Protein AF-A0A7S0GJI5-F1 (afdb_monomer)

Solvent-accessible surface area (backbone atoms only — not comparable to full-atom values): 7082 Å² total; per-residue (Å²): 136,86,81,81,75,83,80,79,84,61,57,41,27,42,34,63,48,93,46,99,52,69,42,46,42,39,51,47,71,65,39,90,88,80,64,48,61,56,70,48,56,41,93,85,54,52,74,71,59,41,30,25,52,74,52,78,50,67,51,74,42,50,36,90,94,40,87,58,30,44,84,85,47,46,60,67,86,64,52,84,69,58,71,63,56,78,80,74,83,40,52,44,37,47,79,44,80,49,84,37,70,38,75,44,84,44,83,67,82,71,84,127

Secondary structure (DSSP, 8-state):
----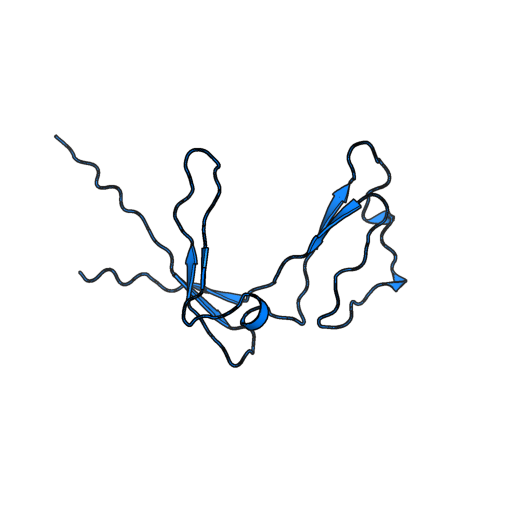-------EEEE-SS-S---EEEEEEEPTTT--EEEEESTT--HHHHS-TT--EEEEEEPTT-TT-SGGGS-GGG-SPPTTSPPPP-TTEEEEEE----EEEE------

Structure (mmCIF, N/CA/C/O backbone):
data_AF-A0A7S0GJI5-F1
#
_entry.id   AF-A0A7S0GJI5-F1
#
loop_
_atom_site.group_PDB
_atom_site.id
_atom_site.type_symbol
_atom_site.label_atom_id
_atom_site.label_alt_id
_atom_site.label_comp_id
_atom_site.label_asym_id
_atom_site.label_entity_id
_atom_site.label_seq_id
_atom_site.pdbx_PDB_ins_code
_atom_site.Cartn_x
_atom_site.Cartn_y
_atom_site.Cartn_z
_atom_site.occupancy
_atom_site.B_iso_or_equiv
_atom_site.auth_seq_id
_atom_site.auth_comp_id
_atom_site.auth_asym_id
_atom_site.auth_atom_id
_atom_site.pdbx_PDB_model_num
ATOM 1 N N . MET A 1 1 ? -2.848 32.157 34.100 1.00 34.75 1 MET A N 1
ATOM 2 C CA . MET A 1 1 ? -2.134 30.866 34.018 1.00 34.75 1 MET A CA 1
ATOM 3 C C . MET A 1 1 ? -3.000 29.912 33.198 1.00 34.75 1 MET A C 1
ATOM 5 O O . MET A 1 1 ? -3.831 29.215 33.756 1.00 34.75 1 MET A O 1
ATOM 9 N N . LEU A 1 2 ? -2.916 30.003 31.863 1.00 34.28 2 LEU A N 1
ATOM 10 C CA . LEU A 1 2 ? -3.681 29.161 30.935 1.00 34.28 2 LEU A CA 1
ATOM 11 C C . LEU A 1 2 ? -2.928 27.838 30.744 1.00 34.28 2 LEU A C 1
ATOM 13 O O . LEU A 1 2 ? -1.865 27.825 30.128 1.00 34.28 2 LEU A O 1
ATOM 17 N N . LEU A 1 3 ? -3.473 26.737 31.260 1.00 34.19 3 LEU A N 1
ATOM 18 C CA . LEU A 1 3 ? -3.060 25.395 30.856 1.00 34.19 3 LEU A CA 1
ATOM 19 C C . LEU A 1 3 ? -3.797 25.039 29.563 1.00 34.19 3 LEU A C 1
ATOM 21 O O . LEU A 1 3 ? -4.974 24.685 29.586 1.00 34.19 3 LEU A O 1
ATOM 25 N N . ALA A 1 4 ? -3.092 25.147 28.437 1.00 34.00 4 ALA A N 1
ATOM 26 C CA . ALA A 1 4 ? -3.500 24.542 27.179 1.00 34.00 4 ALA A CA 1
ATOM 27 C C . ALA A 1 4 ? -3.557 23.019 27.377 1.00 34.00 4 ALA A C 1
ATOM 29 O O . ALA A 1 4 ? -2.529 22.347 27.473 1.00 34.00 4 ALA A O 1
ATOM 30 N N . ARG A 1 5 ? -4.772 22.482 27.510 1.00 39.91 5 ARG A N 1
ATOM 31 C CA . ARG A 1 5 ? -5.015 21.043 27.477 1.00 39.91 5 ARG A CA 1
ATOM 32 C C . ARG A 1 5 ? -4.762 20.568 26.049 1.00 39.91 5 ARG A C 1
ATOM 34 O O . ARG A 1 5 ? -5.447 20.987 25.121 1.00 39.91 5 ARG A O 1
ATOM 41 N N . TYR A 1 6 ? -3.748 19.725 25.891 1.00 35.06 6 TYR A N 1
ATOM 42 C CA . TYR A 1 6 ? -3.480 18.967 24.678 1.00 35.06 6 TYR A CA 1
ATOM 43 C C . TYR A 1 6 ? -4.672 18.042 24.403 1.00 35.06 6 TYR A C 1
ATOM 45 O O . TYR A 1 6 ? -4.751 16.948 24.953 1.00 35.06 6 TYR A O 1
ATOM 53 N N . ILE A 1 7 ? -5.611 18.496 23.576 1.00 37.84 7 ILE A N 1
ATOM 54 C CA . ILE A 1 7 ? -6.635 17.640 22.976 1.00 37.84 7 ILE A CA 1
ATOM 55 C C . ILE A 1 7 ? -5.904 16.753 21.962 1.00 37.84 7 ILE A C 1
ATOM 57 O O . ILE A 1 7 ? -5.533 17.190 20.872 1.00 37.84 7 ILE A O 1
ATOM 61 N N . CYS A 1 8 ? -5.612 15.517 22.362 1.00 33.81 8 CYS A N 1
ATOM 62 C CA . CYS A 1 8 ? -5.161 14.476 21.448 1.00 33.81 8 CYS A CA 1
ATOM 63 C C . CYS A 1 8 ? -6.394 13.903 20.757 1.00 33.81 8 CYS A C 1
ATOM 65 O O . CYS A 1 8 ? -7.072 13.048 21.311 1.00 33.81 8 CYS A O 1
ATOM 67 N N . ILE A 1 9 ? -6.694 14.399 19.558 1.00 40.41 9 ILE A N 1
ATOM 68 C CA . ILE A 1 9 ? -7.781 13.868 18.736 1.00 40.41 9 ILE A CA 1
ATOM 69 C C . ILE A 1 9 ? -7.345 12.495 18.205 1.00 40.41 9 ILE A C 1
ATOM 71 O O . ILE A 1 9 ? -6.465 12.411 17.343 1.00 40.41 9 ILE A O 1
ATOM 75 N N . PHE A 1 10 ? -7.935 11.426 18.735 1.00 49.53 10 PHE A N 1
ATO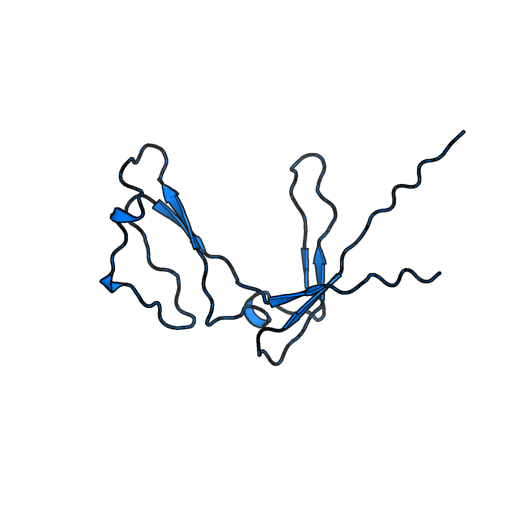M 76 C CA . PHE A 1 10 ? -7.800 10.068 18.210 1.00 49.53 10 PHE A CA 1
ATOM 77 C C . PHE A 1 10 ? -8.946 9.816 17.225 1.00 49.53 10 PHE A C 1
ATOM 79 O O . PHE A 1 10 ? -10.104 9.750 17.621 1.00 49.53 10 PHE A O 1
ATOM 86 N N . TYR A 1 11 ? -8.636 9.693 15.934 1.00 46.53 11 TYR A N 1
ATOM 87 C CA . TYR A 1 11 ? -9.633 9.349 14.918 1.00 46.53 11 TYR A CA 1
ATOM 88 C C . TYR A 1 11 ? -9.749 7.824 14.812 1.00 46.53 11 TYR A C 1
ATOM 90 O O . TYR A 1 11 ? -8.744 7.144 14.579 1.00 46.53 11 TYR A O 1
ATOM 98 N N . ALA A 1 12 ? -10.966 7.302 14.967 1.00 50.88 12 ALA A N 1
ATOM 99 C CA . ALA A 1 12 ? -11.313 5.909 14.701 1.00 50.88 12 ALA A CA 1
ATOM 100 C C . ALA A 1 12 ? -12.072 5.818 13.370 1.00 50.88 12 ALA A C 1
ATOM 102 O O . ALA A 1 12 ? -12.776 6.748 12.972 1.00 50.88 12 ALA A O 1
ATOM 103 N N . THR A 1 13 ? -11.910 4.716 12.642 1.00 49.12 13 THR A N 1
ATOM 104 C CA . THR A 1 13 ? -12.562 4.518 11.340 1.00 49.12 13 THR A CA 1
ATOM 105 C C . THR A 1 13 ? -12.931 3.046 11.128 1.00 49.12 13 THR A C 1
ATOM 107 O O . THR A 1 13 ? -12.193 2.175 11.579 1.00 49.12 13 THR A O 1
ATOM 110 N N . ILE A 1 14 ? -14.051 2.754 10.462 1.00 59.88 14 ILE A N 1
ATOM 111 C CA . ILE A 1 14 ? -14.519 1.392 10.142 1.00 59.88 14 ILE A CA 1
ATOM 112 C C . ILE A 1 14 ? -14.102 1.039 8.712 1.00 59.88 14 ILE A C 1
ATOM 114 O O . ILE A 1 14 ? -14.346 1.821 7.796 1.00 59.88 14 ILE A O 1
ATOM 118 N N . VAL A 1 15 ? -13.521 -0.143 8.489 1.00 53.31 15 VAL A N 1
ATOM 119 C CA . VAL A 1 15 ? -13.115 -0.588 7.141 1.00 53.31 15 VAL A CA 1
ATOM 120 C C . VAL A 1 15 ? -14.152 -1.546 6.538 1.00 53.31 15 VAL A C 1
ATOM 122 O O . VAL A 1 15 ? -14.441 -2.579 7.135 1.00 53.31 15 VAL A O 1
ATOM 125 N N . THR A 1 16 ? -14.715 -1.229 5.361 1.00 54.34 16 THR A N 1
ATOM 126 C CA . THR A 1 16 ? -15.732 -2.064 4.680 1.00 54.34 16 THR A CA 1
ATOM 127 C C . THR A 1 16 ? -15.422 -2.239 3.186 1.00 54.34 16 THR A C 1
ATOM 129 O O . THR A 1 16 ? -15.692 -1.377 2.356 1.00 54.34 16 THR A O 1
ATOM 132 N N . GLY A 1 17 ? -14.812 -3.371 2.824 1.00 50.22 17 GLY A N 1
ATOM 133 C CA . GLY A 1 17 ? -14.385 -3.696 1.453 1.00 50.22 17 GLY A CA 1
ATOM 134 C C . GLY A 1 17 ? -15.140 -4.865 0.806 1.00 50.22 17 GLY A C 1
ATOM 135 O O . GLY A 1 17 ? -14.531 -5.629 0.063 1.00 50.22 17 GLY A O 1
ATOM 136 N N . GLY A 1 18 ? -16.419 -5.086 1.138 1.00 53.16 18 GLY A N 1
ATOM 137 C CA . GLY A 1 18 ? -17.165 -6.276 0.679 1.00 53.16 18 GLY A CA 1
ATOM 138 C C . GLY A 1 18 ? -16.665 -7.595 1.290 1.00 53.16 18 GLY A C 1
ATOM 139 O O . GLY A 1 18 ? -16.845 -8.666 0.715 1.00 53.16 18 GLY A O 1
ATOM 140 N N . ARG A 1 19 ? -15.997 -7.505 2.442 1.00 64.38 19 ARG A N 1
ATOM 141 C CA . ARG A 1 19 ? -15.438 -8.610 3.227 1.00 64.38 19 ARG A CA 1
ATOM 142 C C . ARG A 1 19 ? -16.357 -8.896 4.413 1.00 64.38 19 ARG A C 1
ATOM 144 O O . ARG A 1 19 ? -17.007 -7.983 4.910 1.00 64.38 19 ARG A O 1
ATOM 151 N N . SER A 1 20 ? -16.392 -10.145 4.878 1.00 66.31 20 SER A N 1
ATOM 152 C CA . SER A 1 20 ? -17.203 -10.541 6.042 1.00 66.31 20 SER A CA 1
ATOM 153 C C . SER A 1 20 ? -16.694 -9.962 7.366 1.00 66.31 20 SER A C 1
ATOM 155 O O . SER A 1 20 ? -17.417 -9.992 8.355 1.00 66.31 20 SER A O 1
ATOM 157 N N . VAL A 1 21 ? -15.457 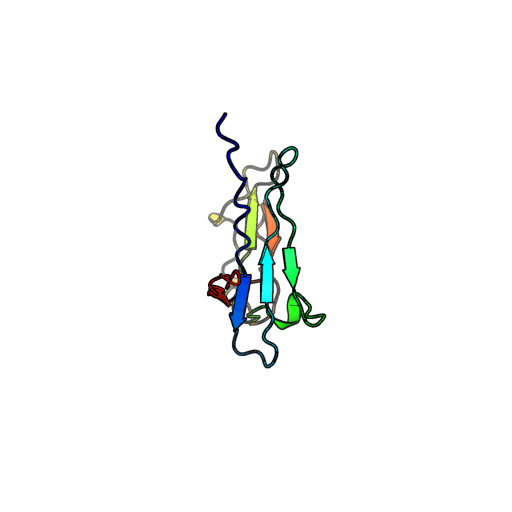-9.457 7.385 1.00 74.88 21 VAL A N 1
ATOM 158 C CA . VAL A 1 21 ? -14.810 -8.876 8.563 1.00 74.88 21 VAL A CA 1
ATOM 159 C C . VAL A 1 21 ? -14.767 -7.358 8.411 1.00 74.88 21 VAL A C 1
ATOM 161 O O . VAL A 1 21 ? -14.260 -6.832 7.419 1.00 74.88 21 VAL A O 1
ATOM 164 N N . THR A 1 22 ? -15.295 -6.662 9.412 1.00 79.75 22 THR A N 1
ATOM 165 C CA . THR A 1 22 ? -15.154 -5.215 9.597 1.00 79.75 22 THR A CA 1
ATOM 166 C C . THR A 1 22 ? -14.458 -4.980 10.926 1.00 79.75 22 THR A C 1
ATOM 168 O O . THR A 1 22 ? -14.853 -5.585 11.916 1.00 79.75 22 THR A O 1
ATOM 171 N N . THR A 1 23 ? -13.465 -4.097 10.958 1.00 87.62 23 THR A N 1
ATOM 172 C CA . THR A 1 23 ? -12.710 -3.755 12.174 1.00 87.62 23 THR A CA 1
ATOM 173 C C . THR A 1 23 ? -12.536 -2.242 12.276 1.00 87.62 23 THR A C 1
ATOM 175 O O . THR A 1 23 ? -12.705 -1.511 11.286 1.00 87.62 23 THR A O 1
ATOM 178 N N . VAL A 1 24 ? -12.176 -1.776 13.469 1.00 89.31 24 VAL A N 1
ATOM 179 C CA . VAL A 1 24 ? -11.803 -0.388 13.722 1.00 89.31 24 VAL A CA 1
ATOM 180 C C . VAL A 1 24 ? -10.304 -0.210 13.493 1.00 89.31 24 VAL A C 1
ATOM 182 O O . VAL A 1 24 ? -9.469 -0.807 14.170 1.00 89.31 24 VAL A O 1
ATOM 185 N N . LEU A 1 25 ? -9.954 0.668 12.555 1.00 90.31 25 LEU A N 1
ATOM 186 C CA . LEU A 1 25 ? -8.592 1.159 12.379 1.00 90.31 25 LEU A CA 1
ATOM 187 C C . LEU A 1 25 ? -8.378 2.370 13.288 1.00 90.31 25 LEU A C 1
ATOM 189 O O . LEU A 1 25 ? -8.997 3.422 13.095 1.00 90.31 25 LEU A O 1
ATOM 193 N N . THR A 1 26 ? -7.466 2.227 14.247 1.00 90.94 26 THR A N 1
ATOM 194 C CA . THR A 1 26 ? -7.014 3.325 15.109 1.00 90.94 26 THR A CA 1
ATOM 195 C C . THR A 1 26 ? -5.654 3.817 14.632 1.00 90.94 26 THR A C 1
ATOM 197 O O . THR A 1 26 ? -4.690 3.048 14.600 1.00 90.94 26 THR A O 1
ATOM 200 N N . ILE A 1 27 ? -5.555 5.107 14.301 1.00 90.44 27 ILE A N 1
ATOM 201 C CA . ILE A 1 27 ? -4.290 5.755 13.934 1.00 90.44 27 ILE A CA 1
ATOM 202 C C . ILE A 1 27 ? -3.737 6.511 15.140 1.00 90.44 27 ILE A C 1
ATOM 204 O O . ILE A 1 27 ? -4.371 7.426 15.667 1.00 90.44 27 ILE A O 1
ATOM 208 N N . GLY A 1 28 ? -2.532 6.141 15.561 1.00 88.75 28 GLY A N 1
ATOM 209 C CA . GLY A 1 28 ? -1.828 6.782 16.658 1.00 88.75 28 GLY A CA 1
ATOM 210 C C . GLY A 1 28 ? -1.388 8.211 16.338 1.00 88.75 28 GLY A C 1
ATOM 211 O O . GLY A 1 28 ? -1.352 8.665 15.186 1.00 88.75 28 GLY A O 1
ATOM 212 N N . LEU A 1 29 ? -1.010 8.925 17.396 1.00 90.94 29 LEU A N 1
ATOM 213 C CA . LEU A 1 29 ? -0.402 10.243 17.275 1.00 90.94 29 LEU A CA 1
ATOM 214 C C . LEU A 1 29 ? 0.909 10.158 16.488 1.00 90.94 29 LEU A C 1
ATOM 216 O O . LEU A 1 29 ? 1.602 9.140 16.477 1.00 90.94 29 LEU A O 1
ATOM 220 N N . LYS A 1 30 ? 1.249 11.263 15.828 1.00 93.88 30 LYS A N 1
ATOM 221 C CA . LYS A 1 30 ? 2.508 11.385 15.101 1.00 93.88 30 LYS A CA 1
ATOM 222 C C . LYS A 1 30 ? 3.669 11.425 16.095 1.00 93.88 30 LYS A C 1
ATOM 224 O O . LYS A 1 30 ? 3.689 12.277 16.979 1.00 93.88 30 LYS A O 1
ATOM 229 N N . ASP A 1 31 ? 4.644 10.544 15.911 1.00 91.56 31 ASP A N 1
ATOM 230 C CA . ASP A 1 31 ? 5.908 10.579 16.635 1.00 91.56 31 ASP A CA 1
ATOM 231 C C . ASP A 1 31 ? 6.625 11.909 16.321 1.00 91.56 31 ASP A C 1
ATOM 233 O O . ASP A 1 31 ? 6.866 12.216 15.148 1.00 91.56 31 ASP A O 1
ATOM 237 N N . PRO A 1 32 ? 6.967 12.725 17.331 1.00 91.25 32 PRO A N 1
ATOM 238 C CA . PRO A 1 32 ? 7.558 14.042 17.112 1.00 91.25 32 PRO A CA 1
ATOM 239 C C . PRO A 1 32 ? 9.009 13.998 16.608 1.00 91.25 32 PRO A C 1
ATOM 241 O O . PRO A 1 32 ? 9.478 14.987 16.050 1.00 91.25 32 PRO A O 1
ATOM 244 N N . LYS A 1 33 ? 9.729 12.886 16.792 1.00 93.88 33 LYS A N 1
ATOM 245 C CA . LYS A 1 33 ? 11.121 12.710 16.354 1.00 93.88 33 LYS A CA 1
ATOM 246 C C . LYS A 1 33 ? 11.201 12.132 14.946 1.00 93.88 33 LYS A C 1
ATOM 248 O O . LYS A 1 33 ? 11.980 12.617 14.133 1.00 93.88 33 LYS A O 1
ATOM 253 N N . THR A 1 34 ? 10.424 11.087 14.668 1.00 94.88 34 THR A N 1
ATOM 254 C CA . THR A 1 34 ? 10.494 10.354 13.389 1.00 94.88 34 THR A CA 1
ATOM 255 C C . THR A 1 34 ? 9.433 10.804 12.390 1.00 94.88 34 THR A C 1
ATOM 257 O O . THR A 1 34 ? 9.576 10.601 11.187 1.00 94.88 34 THR A O 1
ATOM 260 N N . GLY A 1 35 ? 8.350 11.413 12.872 1.00 91.50 35 GLY A N 1
ATOM 261 C CA . GLY A 1 35 ? 7.184 11.754 12.070 1.00 91.50 35 GLY A CA 1
ATOM 262 C C . GLY A 1 35 ? 6.301 10.562 11.691 1.00 91.50 35 GLY A C 1
ATOM 263 O O . GLY A 1 35 ? 5.313 10.768 10.981 1.00 91.50 35 GLY A O 1
ATOM 264 N N . ALA A 1 36 ? 6.627 9.350 12.148 1.00 91.69 36 ALA A N 1
ATOM 265 C CA . ALA A 1 36 ? 5.842 8.149 11.898 1.00 91.69 36 ALA A CA 1
ATOM 266 C C . ALA A 1 36 ? 4.529 8.155 12.697 1.00 91.69 36 ALA A C 1
ATOM 268 O O . ALA A 1 36 ? 4.400 8.846 13.706 1.00 91.69 36 ALA A O 1
ATOM 269 N N . ARG A 1 37 ? 3.544 7.373 12.252 1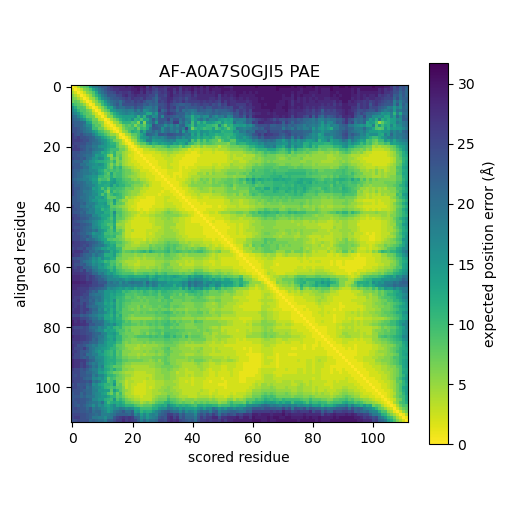.00 93.25 37 ARG A N 1
ATOM 270 C CA . ARG A 1 37 ? 2.314 7.096 13.006 1.00 93.25 37 ARG A CA 1
ATOM 271 C C . ARG A 1 37 ? 2.196 5.592 13.186 1.00 93.25 37 ARG A C 1
ATOM 273 O O . ARG A 1 37 ? 2.351 4.854 12.214 1.00 93.25 37 ARG A O 1
ATOM 280 N N . SER A 1 38 ? 1.926 5.149 14.407 1.00 92.12 38 SER A N 1
ATOM 281 C CA . SER A 1 38 ? 1.500 3.773 14.643 1.00 92.12 38 SER A CA 1
ATOM 282 C C . SER A 1 38 ? 0.047 3.597 14.211 1.00 92.12 38 SER A C 1
ATOM 284 O O . SER A 1 38 ? -0.715 4.563 14.112 1.00 92.12 38 SER A O 1
ATOM 286 N N . TRP A 1 39 ? -0.344 2.359 13.952 1.00 92.75 39 TRP A N 1
ATOM 287 C CA . TRP A 1 39 ? -1.728 1.997 13.696 1.00 92.75 39 TRP A CA 1
ATOM 288 C C . TRP A 1 39 ? -2.003 0.608 14.260 1.00 92.75 39 TRP A C 1
ATOM 290 O O . TRP A 1 39 ? -1.072 -0.177 14.454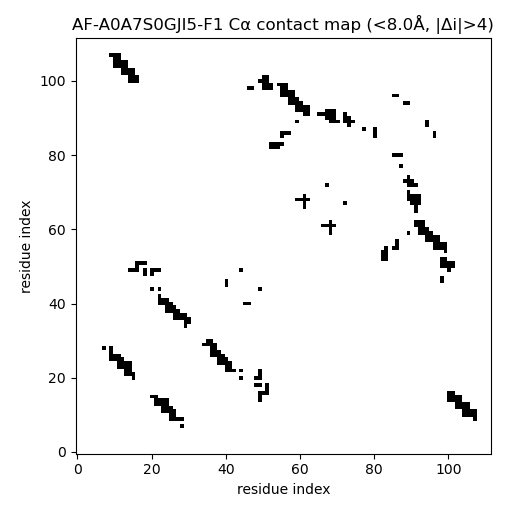 1.00 92.75 39 TRP A O 1
ATOM 300 N N . LYS A 1 40 ? -3.272 0.326 14.545 1.00 93.12 40 LYS A N 1
ATOM 301 C CA . LYS A 1 40 ? -3.748 -1.003 14.933 1.00 93.12 40 LYS A CA 1
ATOM 302 C C . LYS A 1 40 ? -5.131 -1.270 14.351 1.00 93.12 40 LYS A C 1
ATOM 304 O O . LYS A 1 40 ? -5.885 -0.324 14.108 1.00 93.12 40 LYS A O 1
ATOM 309 N N . LEU A 1 41 ? -5.430 -2.548 14.170 1.00 91.56 41 LEU A N 1
ATOM 310 C CA . LEU A 1 41 ? -6.771 -3.059 13.920 1.00 91.56 41 LEU A CA 1
ATOM 311 C C . LEU A 1 41 ? -7.250 -3.742 15.201 1.00 91.56 41 LEU A C 1
ATOM 313 O O . LEU A 1 41 ? -6.438 -4.321 15.928 1.00 91.56 41 LEU A O 1
ATOM 317 N N . ASP A 1 42 ? -8.537 -3.626 15.493 1.00 90.25 42 ASP A N 1
ATOM 318 C CA . ASP A 1 42 ? -9.165 -4.347 16.598 1.00 90.25 42 ASP A CA 1
ATOM 319 C C . ASP A 1 42 ? -9.570 -5.772 16.154 1.00 90.25 42 ASP A C 1
ATOM 321 O O . ASP A 1 42 ? -9.371 -6.157 14.997 1.00 90.25 42 ASP A O 1
ATOM 325 N N . ASP A 1 43 ? -10.115 -6.564 17.082 1.00 87.88 43 ASP A N 1
ATOM 326 C CA . ASP A 1 43 ? -10.656 -7.915 16.837 1.00 87.88 43 ASP A CA 1
ATOM 327 C C . ASP A 1 43 ? -9.657 -8.924 16.245 1.00 87.88 43 ASP A C 1
ATOM 329 O O . ASP A 1 43 ? -10.046 -9.859 15.552 1.00 87.88 43 ASP A O 1
ATOM 333 N N . GLU A 1 44 ? -8.360 -8.715 16.501 1.00 88.62 44 GLU A N 1
ATOM 334 C CA . GLU A 1 44 ? -7.262 -9.526 15.945 1.00 88.62 44 GLU A CA 1
ATOM 335 C C . GLU A 1 44 ? -7.256 -9.569 14.403 1.00 88.62 44 GLU A C 1
ATOM 337 O O . GLU A 1 44 ? -6.610 -10.427 13.807 1.00 88.62 44 GLU A O 1
ATOM 342 N N . ALA A 1 45 ? -7.941 -8.622 13.749 1.00 89.44 45 ALA A N 1
ATOM 343 C CA . ALA A 1 45 ? -8.039 -8.571 12.299 1.00 89.44 45 ALA A CA 1
ATOM 344 C C . ALA A 1 45 ? -6.669 -8.313 11.664 1.00 89.44 45 ALA A C 1
ATOM 346 O O . ALA A 1 45 ? -5.925 -7.408 12.067 1.00 89.44 45 ALA A O 1
ATOM 347 N N . GLU A 1 46 ? -6.355 -9.062 10.612 1.00 90.38 46 GLU A N 1
ATOM 348 C CA . GLU A 1 46 ? -5.145 -8.852 9.837 1.00 90.38 46 GLU A CA 1
ATOM 349 C C . GLU A 1 46 ? -5.381 -7.838 8.714 1.00 90.38 46 GLU A C 1
ATOM 351 O O . GLU A 1 46 ? -6.494 -7.624 8.227 1.00 90.38 46 GLU A O 1
ATOM 356 N N . LEU A 1 47 ? -4.297 -7.225 8.226 1.00 89.06 47 LEU A N 1
ATOM 357 C CA . LEU A 1 47 ? -4.384 -6.288 7.104 1.00 89.06 47 LEU A CA 1
ATOM 358 C C . LEU A 1 47 ? -4.999 -6.950 5.858 1.00 89.06 47 LEU A C 1
ATOM 360 O O . LEU A 1 47 ? -5.698 -6.289 5.089 1.00 89.06 47 LEU A O 1
ATOM 364 N N . TYR A 1 48 ? -4.764 -8.251 5.665 1.00 87.44 48 TYR A N 1
ATOM 365 C CA . TYR A 1 48 ? -5.329 -9.011 4.553 1.00 87.44 48 TYR A CA 1
ATOM 366 C C . TYR A 1 48 ? -6.861 -9.091 4.615 1.00 87.44 48 TYR A C 1
ATOM 368 O O . TYR A 1 48 ? -7.514 -8.915 3.584 1.00 87.44 48 TYR A O 1
ATOM 376 N N . ASP A 1 49 ? -7.435 -9.276 5.808 1.00 85.69 49 ASP A N 1
ATOM 377 C CA . ASP A 1 49 ? -8.882 -9.452 6.008 1.00 85.69 49 ASP A CA 1
ATOM 378 C C . ASP A 1 49 ? -9.690 -8.243 5.535 1.00 85.69 49 ASP A C 1
ATOM 380 O O . ASP A 1 49 ? -10.803 -8.381 5.021 1.00 85.69 49 ASP A O 1
ATOM 384 N N . ILE A 1 50 ? -9.094 -7.058 5.660 1.00 86.94 50 ILE A N 1
ATOM 385 C CA . ILE A 1 50 ? -9.724 -5.772 5.354 1.00 86.94 50 ILE A CA 1
ATOM 386 C C . ILE A 1 50 ? -9.240 -5.142 4.045 1.00 86.94 50 ILE A C 1
ATOM 388 O O . ILE A 1 50 ? -9.744 -4.092 3.636 1.00 86.94 50 ILE A O 1
ATOM 392 N N . THR A 1 51 ? -8.267 -5.762 3.373 1.00 87.06 51 THR A N 1
ATOM 393 C CA . THR A 1 51 ? -7.788 -5.285 2.076 1.00 87.06 51 THR A CA 1
ATOM 394 C C . THR A 1 51 ? -8.821 -5.597 1.001 1.00 87.06 51 THR A C 1
ATOM 396 O O . THR A 1 51 ? -9.240 -6.741 0.808 1.00 87.06 51 THR A O 1
ATOM 399 N N . HIS A 1 52 ? -9.198 -4.582 0.228 1.00 84.38 52 HIS A N 1
ATOM 400 C CA . HIS A 1 52 ? -10.031 -4.744 -0.955 1.00 84.38 52 HIS A CA 1
ATOM 401 C C . HIS A 1 52 ? -9.201 -5.374 -2.085 1.00 84.38 52 HIS A C 1
ATOM 403 O O . HIS A 1 52 ? -8.758 -4.686 -2.999 1.00 84.38 52 HIS A O 1
ATOM 409 N N . LEU A 1 53 ? -8.973 -6.691 -2.006 1.00 80.62 53 LEU A N 1
ATOM 410 C CA . LEU A 1 53 ? -8.059 -7.452 -2.876 1.00 80.62 53 LEU A CA 1
ATOM 411 C C . LEU A 1 53 ? -8.179 -7.186 -4.392 1.00 80.62 53 LEU A C 1
ATOM 413 O O . LEU A 1 53 ? -7.152 -7.257 -5.072 1.00 80.62 53 LEU A O 1
ATOM 417 N N . PRO A 1 54 ? -9.369 -6.894 -4.961 1.00 79.75 54 PRO A N 1
ATOM 418 C CA . PRO A 1 54 ? -9.464 -6.530 -6.373 1.00 79.75 54 PRO A CA 1
ATOM 419 C C . PRO A 1 54 ? -8.804 -5.185 -6.712 1.00 79.75 54 PRO A C 1
ATOM 421 O O . PRO A 1 54 ? -8.328 -5.007 -7.830 1.00 79.75 54 PRO A O 1
ATOM 424 N N . CYS A 1 55 ? -8.768 -4.233 -5.775 1.00 82.88 55 CYS A N 1
ATOM 425 C CA . CYS A 1 55 ? -8.115 -2.941 -5.969 1.00 82.88 55 CYS A CA 1
ATOM 426 C C . CYS A 1 55 ? -6.647 -3.028 -5.558 1.00 82.88 55 CYS A C 1
ATOM 428 O O . CYS A 1 55 ? -6.325 -3.426 -4.440 1.00 82.88 55 CYS A O 1
ATOM 430 N N . ARG A 1 56 ? -5.752 -2.606 -6.453 1.00 84.38 56 ARG A N 1
ATOM 431 C CA . ARG A 1 56 ? -4.306 -2.637 -6.233 1.00 84.38 56 ARG A CA 1
ATOM 432 C C . ARG A 1 56 ? -3.701 -1.267 -6.477 1.00 84.38 56 ARG A C 1
ATOM 434 O O . ARG A 1 56 ? -4.128 -0.532 -7.363 1.00 84.38 56 ARG A O 1
ATOM 441 N N . SER A 1 57 ? -2.706 -0.940 -5.667 1.00 89.06 57 SER A N 1
ATOM 442 C CA . SER A 1 57 ? -1.904 0.262 -5.816 1.00 89.06 57 SER A CA 1
ATOM 443 C C . SER A 1 57 ? -0.461 -0.086 -5.499 1.00 89.06 57 SER A C 1
ATOM 445 O O . SER A 1 57 ? -0.187 -0.776 -4.518 1.00 89.06 57 SER A O 1
ATOM 447 N N . ALA A 1 58 ? 0.454 0.395 -6.327 1.00 93.50 58 ALA A N 1
ATOM 448 C CA . ALA A 1 58 ? 1.876 0.329 -6.060 1.00 93.50 58 ALA A CA 1
ATOM 449 C C . ALA A 1 58 ? 2.515 1.670 -6.397 1.00 93.50 58 ALA A C 1
ATOM 451 O O . ALA A 1 58 ? 2.077 2.384 -7.305 1.00 93.50 58 ALA A O 1
ATOM 452 N N . ARG A 1 59 ? 3.573 2.007 -5.663 1.00 94.31 59 ARG A N 1
ATOM 453 C CA . ARG A 1 59 ? 4.450 3.126 -5.991 1.00 94.31 59 ARG A CA 1
ATOM 454 C C . ARG A 1 59 ? 5.732 2.587 -6.592 1.00 94.31 59 ARG A C 1
ATOM 456 O O . ARG A 1 59 ? 6.410 1.766 -5.983 1.00 94.31 59 ARG A O 1
ATOM 463 N N . TYR A 1 60 ? 6.075 3.136 -7.746 1.00 94.50 60 TYR A N 1
ATOM 464 C CA . TYR A 1 60 ? 7.333 2.886 -8.427 1.00 94.50 60 TYR A CA 1
ATOM 465 C C . TYR A 1 60 ? 8.212 4.118 -8.275 1.00 94.50 60 TYR A C 1
ATOM 467 O O . TYR A 1 60 ? 7.790 5.229 -8.602 1.00 94.50 60 TYR A O 1
ATOM 475 N N . THR A 1 61 ? 9.414 3.933 -7.742 1.00 94.12 61 THR A N 1
ATOM 476 C CA . THR A 1 61 ? 10.403 5.006 -7.604 1.00 94.12 61 THR A CA 1
ATOM 477 C C . THR A 1 61 ? 11.634 4.629 -8.415 1.00 94.12 61 THR A C 1
ATOM 479 O O . THR A 1 61 ? 12.115 3.514 -8.233 1.00 94.12 61 THR A O 1
ATOM 482 N N . PRO A 1 62 ? 12.164 5.498 -9.293 1.00 94.44 62 PRO A N 1
ATOM 483 C CA . PRO A 1 62 ? 13.385 5.191 -10.030 1.00 94.44 62 PRO A CA 1
ATOM 484 C C . PRO A 1 62 ? 14.514 4.806 -9.075 1.00 94.44 62 PRO A C 1
ATOM 486 O O . PRO A 1 62 ? 14.729 5.481 -8.060 1.00 94.44 62 PRO A O 1
ATOM 489 N N . LYS A 1 63 ? 15.230 3.726 -9.394 1.00 93.19 63 LYS A N 1
ATOM 490 C CA . LYS A 1 63 ? 16.384 3.291 -8.605 1.00 93.19 63 LYS A CA 1
ATOM 491 C C . LYS A 1 63 ? 17.426 4.404 -8.579 1.00 93.19 63 LYS A C 1
ATOM 493 O O . LYS A 1 63 ? 17.619 5.133 -9.553 1.00 93.19 63 LYS A O 1
ATOM 498 N N . LYS A 1 64 ? 18.119 4.566 -7.452 1.00 88.56 64 LYS A N 1
ATOM 499 C CA . LYS A 1 64 ? 19.103 5.646 -7.298 1.00 88.56 64 LYS A CA 1
ATOM 500 C C . LYS A 1 64 ? 20.197 5.534 -8.369 1.00 88.56 64 LYS A C 1
ATOM 502 O O . LYS A 1 64 ? 20.934 4.556 -8.398 1.00 88.56 64 LYS A O 1
ATOM 507 N N . GLY A 1 65 ? 20.330 6.572 -9.197 1.00 80.94 65 GLY A N 1
ATOM 508 C CA . GLY A 1 65 ? 21.304 6.616 -10.295 1.00 80.94 65 GLY A CA 1
ATOM 509 C C . GLY A 1 65 ? 20.838 5.935 -11.585 1.00 80.94 65 GLY A C 1
ATOM 510 O O . GLY A 1 65 ? 21.575 5.959 -12.566 1.00 80.94 65 GLY A O 1
ATOM 511 N N . ASP A 1 66 ? 19.627 5.377 -11.605 1.00 80.31 66 ASP A N 1
ATOM 512 C CA . ASP A 1 66 ? 19.016 4.780 -12.785 1.00 80.31 66 ASP A CA 1
ATOM 513 C C . ASP A 1 66 ? 18.002 5.753 -13.402 1.00 80.31 66 ASP A C 1
ATOM 515 O O . ASP A 1 66 ? 16.953 6.051 -12.829 1.00 80.31 66 ASP A O 1
ATOM 519 N N . ILE A 1 67 ? 18.327 6.270 -14.586 1.00 81.38 67 ILE A N 1
ATOM 520 C CA . ILE A 1 67 ? 17.451 7.177 -15.342 1.00 81.38 67 ILE A CA 1
ATOM 521 C C . ILE A 1 67 ? 16.364 6.433 -16.130 1.00 81.38 67 ILE A C 1
ATOM 523 O O . ILE A 1 67 ? 15.529 7.073 -16.766 1.00 81.38 67 ILE A O 1
ATOM 527 N N . SER A 1 68 ? 16.383 5.096 -16.131 1.00 87.31 68 SER A N 1
ATOM 528 C CA . SER A 1 68 ? 15.442 4.281 -16.903 1.00 87.31 68 SER A CA 1
ATOM 529 C C . SER A 1 68 ? 14.107 4.047 -16.195 1.00 87.31 68 SER A C 1
ATOM 531 O O . SER A 1 68 ? 13.134 3.698 -16.861 1.00 87.31 68 SER A O 1
ATOM 533 N N . GLY A 1 69 ? 14.025 4.283 -14.880 1.00 92.00 69 GLY A N 1
ATOM 534 C CA . GLY A 1 69 ? 12.772 4.194 -14.132 1.00 92.00 69 GLY A CA 1
ATOM 535 C C . GLY A 1 69 ? 11.766 5.245 -14.606 1.00 92.00 69 GLY A C 1
ATOM 536 O O . GLY A 1 69 ? 11.879 6.424 -14.272 1.00 92.00 69 GLY A O 1
ATOM 537 N N . SER A 1 70 ? 10.783 4.834 -15.406 1.00 89.56 70 SER A N 1
ATOM 538 C CA . SER A 1 70 ? 9.796 5.727 -16.018 1.00 89.56 70 SER A CA 1
ATOM 539 C C . SER A 1 70 ? 8.490 4.979 -16.289 1.00 89.56 70 SER A C 1
ATOM 541 O O . SER A 1 70 ? 8.527 3.794 -16.608 1.00 89.56 70 SER A O 1
ATOM 543 N N . PRO A 1 71 ? 7.317 5.640 -16.264 1.00 89.88 71 PRO A N 1
ATOM 544 C CA . PRO A 1 71 ? 6.076 5.024 -16.739 1.00 89.88 71 PRO A CA 1
ATOM 545 C C . PRO A 1 71 ? 6.180 4.456 -18.165 1.00 89.88 71 PRO A C 1
ATOM 547 O O . PRO A 1 71 ? 5.489 3.499 -18.496 1.00 89.88 71 PRO A O 1
ATOM 550 N N . ALA A 1 72 ? 7.069 5.008 -18.999 1.00 91.06 72 ALA A N 1
ATOM 551 C CA . ALA A 1 72 ? 7.297 4.537 -20.364 1.00 91.06 72 ALA A CA 1
ATOM 552 C C . ALA A 1 72 ? 7.943 3.140 -20.445 1.00 91.06 72 ALA A C 1
ATOM 554 O O . ALA A 1 72 ? 7.860 2.501 -21.490 1.00 91.06 72 ALA A O 1
ATOM 555 N N . THR A 1 73 ? 8.589 2.663 -19.375 1.00 92.62 73 THR A N 1
ATOM 556 C CA . THR A 1 73 ? 9.215 1.330 -19.325 1.00 92.62 73 THR A CA 1
ATOM 557 C C . THR A 1 73 ? 8.296 0.258 -18.736 1.00 92.62 73 THR A C 1
ATOM 559 O O . THR A 1 73 ? 8.698 -0.903 -18.624 1.00 92.62 73 THR A O 1
ATOM 562 N N . ALA A 1 74 ? 7.054 0.609 -18.385 1.00 93.44 74 ALA A N 1
ATOM 563 C CA . ALA A 1 74 ? 6.043 -0.357 -17.978 1.00 93.44 74 ALA A CA 1
ATOM 564 C C . ALA A 1 74 ? 5.609 -1.222 -19.173 1.00 93.44 74 ALA A C 1
ATOM 566 O O . ALA A 1 74 ? 5.321 -0.719 -20.261 1.00 93.44 74 ALA A O 1
ATOM 567 N N . LYS A 1 75 ? 5.535 -2.540 -18.970 1.00 94.88 75 LYS A N 1
ATOM 568 C CA . LYS A 1 75 ? 5.071 -3.470 -20.003 1.00 94.88 75 LYS A CA 1
ATOM 569 C C . LYS A 1 75 ? 3.553 -3.490 -20.029 1.00 94.88 75 LYS A C 1
ATOM 571 O O . LYS A 1 75 ? 2.915 -3.932 -19.080 1.00 94.88 75 LYS A O 1
ATOM 576 N N . THR A 1 76 ? 2.965 -3.059 -21.137 1.00 93.00 76 THR A N 1
ATOM 577 C CA . THR A 1 76 ? 1.504 -3.037 -21.295 1.00 93.00 76 THR A CA 1
ATOM 578 C C . THR A 1 76 ? 0.878 -4.430 -21.262 1.00 93.00 76 THR A C 1
ATOM 580 O O . THR A 1 76 ? -0.258 -4.559 -20.824 1.00 93.00 76 THR A O 1
ATOM 583 N N . SER A 1 77 ? 1.621 -5.470 -21.659 1.00 94.62 77 SER A N 1
ATOM 584 C CA . SER A 1 77 ? 1.183 -6.872 -21.604 1.00 94.62 77 SER A CA 1
ATOM 585 C C . SER A 1 77 ? 0.916 -7.390 -20.194 1.00 94.62 77 SER A C 1
ATOM 587 O O . SER A 1 77 ? 0.207 -8.379 -20.044 1.00 94.62 77 SER A O 1
ATOM 589 N N . ASP A 1 78 ? 1.479 -6.742 -19.173 1.00 93.06 78 ASP A N 1
ATOM 590 C CA . ASP A 1 78 ? 1.317 -7.157 -17.778 1.00 93.06 78 ASP A CA 1
ATOM 591 C C . ASP A 1 78 ? 0.001 -6.614 -17.179 1.00 93.06 78 ASP A C 1
ATOM 593 O O . ASP A 1 78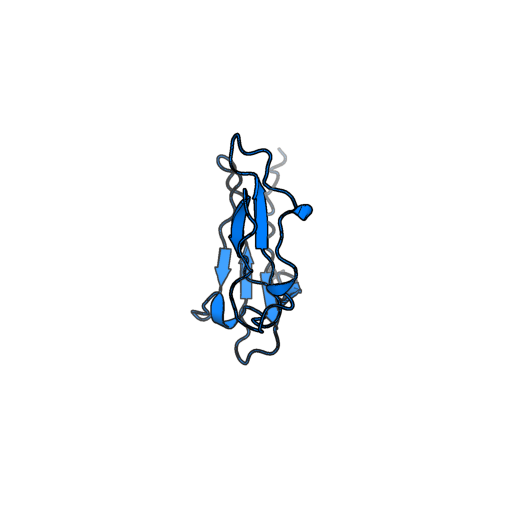 ? -0.314 -6.854 -16.013 1.00 93.06 78 ASP A O 1
ATOM 597 N N . PHE A 1 79 ? -0.783 -5.886 -17.986 1.00 88.25 79 PHE A N 1
ATOM 598 C CA . PHE A 1 79 ? -2.058 -5.282 -17.622 1.00 88.25 79 PHE A CA 1
ATOM 599 C C . PHE A 1 79 ? -3.196 -5.778 -18.542 1.00 88.25 79 PHE A C 1
ATOM 601 O O . PHE A 1 79 ? -2.968 -6.013 -19.730 1.00 88.25 79 PHE A O 1
ATOM 608 N N . PRO A 1 80 ? -4.446 -5.882 -18.040 1.00 88.50 80 PRO A N 1
ATOM 609 C CA . PRO A 1 80 ? -4.876 -5.587 -16.672 1.00 88.50 80 PRO A CA 1
ATOM 610 C C . PRO A 1 80 ? -4.388 -6.641 -15.670 1.00 88.50 80 PRO A C 1
ATOM 612 O O . PRO A 1 80 ? -4.324 -7.830 -15.971 1.00 88.50 80 PRO A O 1
ATOM 615 N N . VAL A 1 81 ? -4.057 -6.196 -14.458 1.00 88.69 81 VAL A N 1
ATOM 616 C CA . VAL A 1 81 ? -3.583 -7.086 -13.392 1.00 88.69 81 VAL A CA 1
ATOM 617 C C . VAL A 1 81 ? -4.729 -7.990 -12.943 1.00 88.69 81 VAL A C 1
ATOM 619 O O . VAL A 1 81 ? -5.856 -7.533 -12.746 1.00 88.69 81 VAL A O 1
ATOM 622 N N . THR A 1 82 ? -4.443 -9.281 -12.772 1.00 84.44 82 THR A N 1
ATOM 623 C CA . THR A 1 82 ? -5.432 -10.238 -12.258 1.00 84.44 82 THR A CA 1
ATOM 624 C C . THR A 1 82 ? -5.852 -9.841 -10.835 1.00 84.44 82 THR A C 1
ATOM 626 O O . THR A 1 82 ? -4.981 -9.513 -10.026 1.00 84.44 82 THR A O 1
ATOM 629 N N . PRO A 1 83 ? -7.151 -9.886 -10.478 1.00 77.50 83 PRO A N 1
ATOM 630 C CA . PRO A 1 83 ? -7.595 -9.575 -9.121 1.00 77.50 83 PRO A CA 1
ATOM 631 C C . PRO A 1 83 ? -6.836 -10.388 -8.063 1.00 77.50 83 PRO A C 1
ATOM 633 O O . PRO A 1 83 ? -6.729 -11.607 -8.166 1.00 77.50 83 PRO A O 1
ATOM 636 N N . GLY A 1 84 ? -6.301 -9.710 -7.046 1.00 76.50 84 GLY A N 1
ATOM 637 C CA . GLY A 1 84 ? -5.496 -10.331 -5.989 1.00 76.50 84 GLY A CA 1
ATOM 638 C C . GLY A 1 84 ? -4.021 -10.589 -6.335 1.00 76.50 84 GLY A C 1
ATOM 639 O O . GLY A 1 84 ? -3.238 -10.802 -5.412 1.00 76.50 84 GLY A O 1
ATOM 640 N N . ALA A 1 85 ? -3.602 -10.495 -7.600 1.00 84.94 85 ALA A N 1
ATOM 641 C CA . ALA A 1 85 ? -2.196 -10.645 -7.985 1.00 84.94 85 ALA A CA 1
ATOM 642 C C . ALA A 1 85 ? -1.365 -9.400 -7.640 1.00 84.94 85 ALA A C 1
ATOM 644 O O . ALA A 1 85 ? -1.891 -8.287 -7.575 1.00 84.94 85 ALA A O 1
ATOM 645 N N . GLU A 1 86 ? -0.064 -9.587 -7.408 1.00 89.75 86 GLU A N 1
ATOM 646 C CA . GLU A 1 86 ? 0.874 -8.484 -7.182 1.00 89.75 86 GLU A CA 1
ATOM 647 C C . GLU A 1 86 ? 0.943 -7.512 -8.360 1.00 89.75 86 GLU A C 1
ATOM 649 O O . GLU A 1 86 ? 0.761 -7.903 -9.515 1.00 89.75 86 GLU A O 1
ATOM 654 N N . MET A 1 87 ? 1.228 -6.236 -8.072 1.00 93.00 87 MET A N 1
ATOM 655 C CA . MET A 1 87 ? 1.437 -5.264 -9.140 1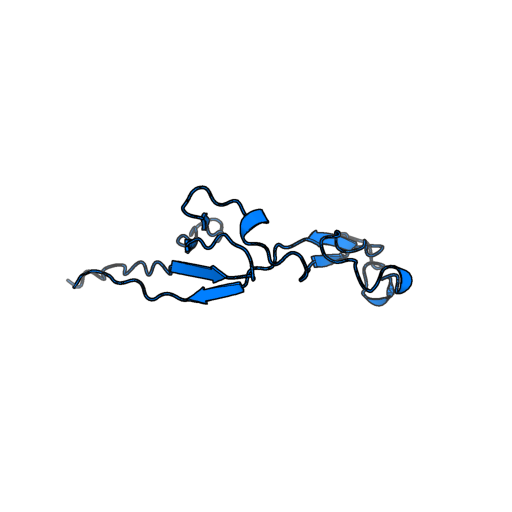.00 93.00 87 MET A CA 1
ATOM 656 C C . MET A 1 87 ? 2.706 -5.625 -9.935 1.00 93.00 87 MET A C 1
ATOM 658 O O . MET A 1 87 ? 3.716 -5.974 -9.314 1.00 93.00 87 MET A O 1
ATOM 662 N N . PRO A 1 88 ? 2.688 -5.533 -11.280 1.00 94.31 88 PRO A N 1
ATOM 663 C CA . PRO A 1 88 ? 3.828 -5.898 -12.120 1.00 94.31 88 PRO A CA 1
ATOM 664 C C . PRO A 1 88 ? 5.090 -5.098 -11.801 1.00 94.31 88 PRO A C 1
ATOM 666 O O . PRO A 1 88 ? 5.019 -3.970 -11.322 1.00 94.31 88 PRO A O 1
ATOM 669 N N . GLU A 1 89 ? 6.261 -5.642 -12.106 1.00 94.62 89 GLU A N 1
ATOM 670 C CA . GLU A 1 89 ? 7.506 -4.876 -12.024 1.00 94.62 89 GLU A CA 1
ATOM 671 C C . GLU A 1 89 ? 7.586 -3.824 -13.139 1.00 94.62 89 GLU A C 1
ATOM 673 O O . GLU A 1 89 ? 7.173 -4.059 -14.275 1.00 94.62 89 GLU A O 1
ATOM 678 N N . VAL A 1 90 ? 8.181 -2.669 -12.833 1.00 94.56 90 VAL A N 1
ATOM 679 C CA . VAL A 1 90 ? 8.524 -1.649 -13.836 1.00 94.56 90 VAL A CA 1
ATOM 680 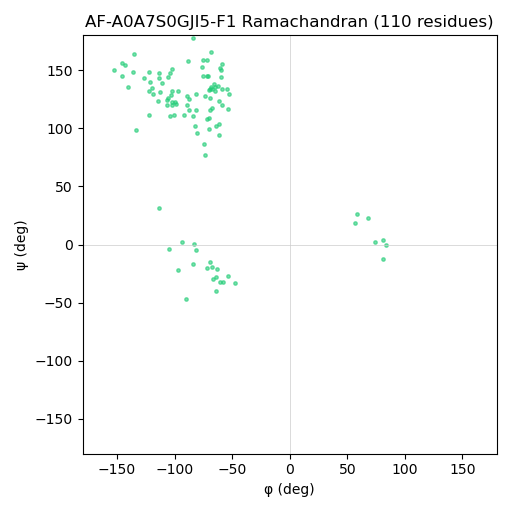C C . VAL A 1 90 ? 10.038 -1.538 -13.893 1.00 94.56 90 VAL A C 1
ATOM 682 O O . VAL A 1 90 ? 10.696 -1.298 -12.880 1.00 94.56 90 VAL A O 1
ATOM 685 N N . TYR A 1 91 ? 10.601 -1.732 -15.084 1.00 94.12 91 TYR A N 1
ATOM 686 C CA . TYR A 1 91 ? 12.048 -1.732 -15.267 1.00 94.12 91 TYR A CA 1
ATOM 687 C C . TYR A 1 91 ? 12.666 -0.396 -14.825 1.00 94.12 91 TYR A C 1
ATOM 689 O O . TYR A 1 91 ? 12.168 0.674 -15.178 1.00 94.12 91 TYR A O 1
ATOM 697 N N . GLY A 1 92 ? 13.755 -0.477 -14.056 1.00 94.38 92 GLY A N 1
ATOM 698 C CA . GLY A 1 92 ? 14.460 0.686 -13.510 1.00 94.38 92 GLY A CA 1
ATOM 699 C C . GLY A 1 92 ? 13.839 1.285 -12.241 1.00 94.38 92 GLY A C 1
ATOM 700 O O . GLY A 1 92 ? 14.345 2.289 -11.740 1.00 94.38 92 GLY A O 1
ATOM 701 N N . CYS A 1 93 ? 12.777 0.688 -11.690 1.00 95.69 93 CYS A N 1
ATOM 702 C CA . CYS A 1 93 ? 12.111 1.170 -10.478 1.00 95.69 93 CYS A CA 1
ATOM 703 C C . CYS A 1 93 ? 12.255 0.204 -9.293 1.00 95.69 93 CYS A C 1
ATOM 705 O O . CYS A 1 93 ? 12.283 -1.013 -9.463 1.00 95.69 93 CYS A O 1
ATOM 707 N N . ASP A 1 94 ? 12.305 0.760 -8.084 1.00 94.81 94 ASP A N 1
ATOM 708 C CA . ASP A 1 94 ? 11.936 0.075 -6.849 1.00 94.81 94 ASP A CA 1
ATOM 709 C C . ASP A 1 94 ? 10.408 0.115 -6.708 1.00 94.81 94 ASP A C 1
ATOM 711 O O . ASP A 1 94 ? 9.792 1.182 -6.836 1.00 94.81 94 ASP A O 1
ATOM 715 N N . LYS A 1 95 ? 9.797 -1.048 -6.461 1.00 94.56 95 LYS A N 1
ATOM 716 C CA . LYS A 1 95 ? 8.348 -1.222 -6.313 1.00 94.56 95 LYS A CA 1
ATOM 717 C C . LYS A 1 95 ? 7.969 -1.349 -4.837 1.00 94.56 95 LYS A C 1
ATOM 719 O O . LYS A 1 95 ? 8.547 -2.147 -4.108 1.00 94.56 95 LYS A O 1
ATOM 724 N N . GLN A 1 96 ? 6.949 -0.603 -4.421 1.00 95.00 96 GLN A N 1
ATOM 7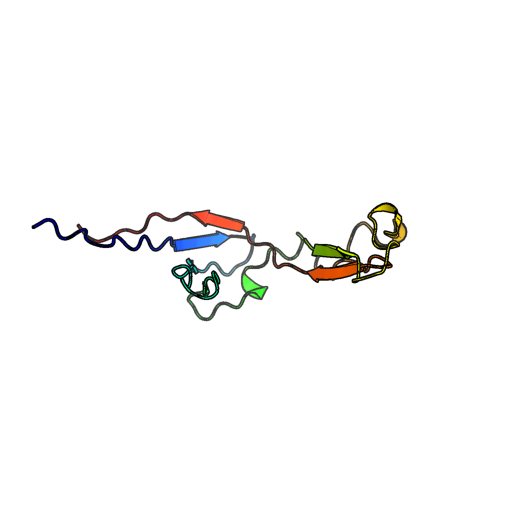25 C CA . GLN A 1 96 ? 6.275 -0.758 -3.132 1.00 95.00 96 GLN A CA 1
ATOM 726 C C . GLN A 1 96 ? 4.787 -1.013 -3.374 1.00 95.00 96 GLN A C 1
ATOM 728 O O . GLN A 1 96 ? 4.073 -0.107 -3.803 1.00 95.00 96 GLN A O 1
ATOM 733 N N . ASP A 1 97 ? 4.317 -2.223 -3.077 1.00 92.56 97 ASP A N 1
ATOM 734 C CA . ASP A 1 97 ? 2.889 -2.550 -3.070 1.00 92.56 97 ASP A CA 1
ATOM 735 C C . ASP A 1 97 ? 2.198 -1.976 -1.822 1.00 92.56 97 ASP A C 1
ATOM 737 O O . ASP A 1 97 ? 2.780 -1.939 -0.730 1.00 92.56 97 ASP A O 1
ATOM 741 N N . TYR A 1 98 ? 0.942 -1.553 -1.988 1.00 91.88 98 TYR A N 1
ATOM 742 C CA . TYR A 1 98 ? 0.078 -1.075 -0.912 1.00 91.88 98 TYR A CA 1
ATOM 743 C C . TYR A 1 98 ? -1.207 -1.896 -0.812 1.00 91.88 98 TYR A C 1
ATOM 745 O O . TYR A 1 98 ? -1.853 -2.211 -1.815 1.00 91.88 98 TYR A O 1
ATOM 753 N N . ALA A 1 99 ? -1.618 -2.163 0.428 1.00 90.69 99 ALA A N 1
ATOM 754 C CA . ALA A 1 99 ? -2.974 -2.585 0.739 1.00 90.69 99 ALA A CA 1
ATOM 755 C C . ALA A 1 99 ? -3.953 -1.432 0.475 1.00 90.69 99 ALA A C 1
ATOM 757 O O . ALA A 1 99 ? -3.712 -0.292 0.878 1.00 90.69 99 ALA A O 1
ATOM 758 N N . VAL A 1 100 ? -5.065 -1.730 -0.195 1.00 88.50 100 VAL A N 1
ATOM 759 C CA . VAL A 1 100 ? -6.137 -0.765 -0.457 1.00 88.50 100 VAL A CA 1
ATOM 760 C C . VAL A 1 100 ? -7.281 -1.034 0.508 1.00 88.50 100 VAL A C 1
ATOM 762 O O . VAL A 1 100 ? -7.850 -2.124 0.508 1.00 88.50 100 VAL A O 1
ATOM 765 N N . LEU A 1 101 ? -7.614 -0.036 1.323 1.00 88.25 101 LEU A N 1
ATOM 766 C CA . LEU A 1 101 ? -8.666 -0.108 2.334 1.00 88.25 101 LEU A CA 1
ATOM 767 C C . LEU A 1 101 ? -9.807 0.842 1.961 1.00 88.25 101 LEU A C 1
ATOM 769 O O . LEU A 1 101 ? -9.562 1.947 1.478 1.00 88.25 101 LEU A O 1
ATOM 773 N N . PHE A 1 102 ? -11.046 0.440 2.232 1.00 85.62 102 PHE A N 1
ATOM 774 C CA . PHE A 1 102 ? -12.215 1.320 2.149 1.00 85.62 102 PHE A CA 1
ATOM 775 C C . PHE A 1 102 ? -12.645 1.713 3.548 1.00 85.62 102 PHE A C 1
ATOM 777 O O . PHE A 1 102 ? -13.114 0.873 4.305 1.00 85.62 102 PHE A O 1
ATOM 784 N N . ILE A 1 103 ? -12.460 2.984 3.886 1.00 86.38 103 ILE A N 1
ATOM 785 C CA . ILE A 1 103 ? -12.552 3.482 5.253 1.00 86.38 103 ILE A CA 1
ATOM 786 C C . ILE A 1 103 ? -13.762 4.412 5.388 1.00 86.38 103 ILE A C 1
ATOM 788 O O . ILE A 1 103 ? -13.924 5.345 4.604 1.00 86.38 103 ILE A O 1
ATOM 792 N N . ILE A 1 104 ? -14.574 4.191 6.417 1.00 84.31 104 ILE A N 1
ATOM 793 C CA . ILE A 1 104 ? -15.651 5.072 6.868 1.00 84.31 104 ILE A CA 1
ATOM 794 C C . ILE A 1 104 ? -15.183 5.737 8.162 1.00 84.31 104 ILE A C 1
ATOM 796 O O . ILE A 1 104 ? -14.874 5.057 9.139 1.00 84.31 104 ILE A O 1
ATOM 800 N N . GLY A 1 105 ? -15.110 7.067 8.178 1.00 83.31 105 GLY A N 1
ATOM 801 C CA . GLY A 1 105 ? -14.776 7.804 9.396 1.00 83.31 105 GLY A CA 1
ATOM 802 C C . GLY A 1 105 ? -15.859 7.633 10.455 1.00 83.31 105 GLY A C 1
ATOM 803 O O . GLY A 1 105 ? -17.036 7.799 10.139 1.00 83.31 105 GLY A O 1
ATOM 804 N N . VAL A 1 106 ? -15.474 7.325 11.694 1.00 79.38 106 VAL A N 1
ATOM 805 C CA . VAL A 1 106 ? -16.390 7.389 12.836 1.00 79.38 106 VAL A CA 1
ATOM 806 C C . VAL A 1 106 ? -15.973 8.527 13.757 1.00 79.38 106 VAL A C 1
ATOM 808 O O . VAL A 1 106 ? -14.787 8.771 13.980 1.00 79.38 106 VAL A O 1
ATOM 811 N N . GLU A 1 107 ? -16.956 9.266 14.261 1.00 75.19 107 GLU A N 1
ATOM 812 C CA . GLU A 1 107 ? -16.707 10.296 15.262 1.00 75.19 107 GLU A CA 1
ATOM 813 C C . GLU A 1 107 ? -16.335 9.624 16.586 1.00 75.19 107 GLU A C 1
ATOM 815 O O . GLU A 1 107 ? -16.981 8.665 17.018 1.00 75.19 107 GLU A O 1
ATOM 820 N N . SER A 1 108 ? -15.269 10.102 17.227 1.00 62.62 108 SER A N 1
ATOM 821 C CA . SER A 1 108 ? -14.918 9.646 18.566 1.00 62.62 108 SER A CA 1
ATOM 822 C C . SER A 1 108 ? -15.953 10.191 19.546 1.00 62.62 108 SER A C 1
ATOM 824 O O . SER A 1 108 ? -15.968 11.390 19.822 1.00 62.62 108 SER A O 1
ATOM 826 N N . VAL A 1 109 ? -16.805 9.320 20.084 1.00 56.34 109 VAL A N 1
ATOM 827 C CA . VAL A 1 109 ? -17.683 9.681 21.199 1.00 56.34 109 VAL A CA 1
ATOM 828 C C . VAL A 1 109 ? -16.815 9.750 22.459 1.00 56.34 109 VAL A C 1
ATOM 830 O O . VAL A 1 109 ? -16.641 8.759 23.164 1.00 56.34 109 VAL A O 1
ATOM 833 N N . GLU A 1 110 ? -16.195 10.900 22.727 1.00 50.75 110 GLU A N 1
ATOM 834 C CA . GLU A 1 110 ? -15.755 11.198 24.090 1.00 50.75 110 GLU A CA 1
ATOM 835 C C . GLU A 1 110 ? -17.026 11.388 24.922 1.00 50.75 110 GLU A C 1
ATOM 837 O O . GLU A 1 110 ? -17.848 12.252 24.618 1.00 50.75 110 GLU A O 1
ATOM 842 N N . ASN A 1 111 ? -17.227 10.533 25.929 1.00 42.66 111 ASN A N 1
ATOM 843 C CA . ASN A 1 111 ? -18.310 10.713 26.891 1.00 42.66 111 ASN A CA 1
ATOM 844 C C . ASN A 1 111 ? -18.201 12.127 27.484 1.00 42.66 111 ASN A C 1
ATOM 846 O O . ASN A 1 111 ? -17.189 12.452 28.110 1.00 42.66 111 ASN A O 1
ATOM 850 N N . ALA A 1 112 ? -19.230 12.937 27.226 1.00 37.78 112 ALA A N 1
ATOM 851 C CA . ALA A 1 112 ? -19.456 14.238 27.844 1.00 37.78 112 ALA A CA 1
ATOM 852 C C . ALA A 1 112 ? -19.531 14.142 29.376 1.00 37.78 112 ALA A C 1
ATOM 854 O O . ALA A 1 112 ? -20.013 13.101 29.885 1.00 37.78 112 ALA A O 1
#

Foldseek 3Di:
DDDPDPPPDWWWKWWDQVAPDIWIKTWADQDPPPRDIDIDTPPPDDLVRQFNQQDWDKDWDADVPQPQRDPVQDDPVCPPPDRNDDDDDRPRTDMDIDGDTDIGIDHDPPPD

Sequence (112 aa):
MLLARYICIFYATIVTGGRSVTTVLTIGLKDPKTGARSWKLDDEAELYDITHLPCRSARYTPKKGDISGSPATAKTSDFPVTPGAEMPEVYGCDKQDYAVLFIIGVESVENA

pLDDT: mean 79.7, std 18.78, range [33.81, 95.69]

Radius of gyration: 19.36 Å; Cα contacts (8 Å, |Δi|>4): 188; chains: 1; bounding box: 41×42×56 Å

Mean predicted aligned error: 10.2 Å

Organism: NCBI:txid420281